Protein AF-A0A284VUC9-F1 (afdb_monomer_lite)

Secondary structure (DSSP, 8-state):
-EEEEETTTSHHHHHHHHHHHHTT-EEEEE-TT--HHHHHHTT-EE-SSHHHHHHHHH-

InterPro domains:
  IPR036291 NAD(P)-binding domain superfamily [SSF51735] (1-49)

Foldseek 3Di:
DE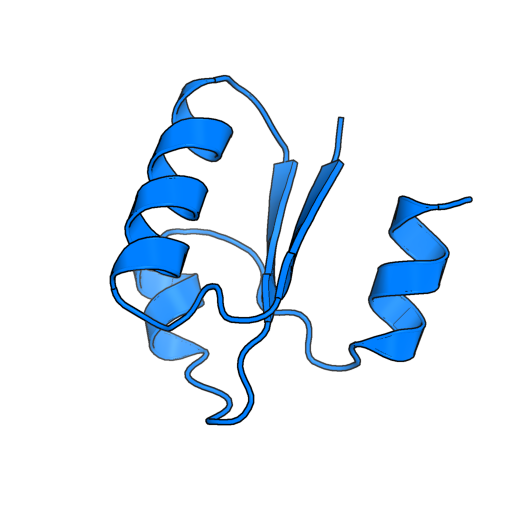DEAEQLQDPVNVVVLLVVVVVVHQYEYEYPVPPVVSCVVSVHHYDPDPVVVVVVVVD

Structure (mmCIF, N/CA/C/O backbone):
data_AF-A0A284VUC9-F1
#
_entry.id   AF-A0A284VUC9-F1
#
loop_
_atom_site.group_PDB
_atom_site.id
_atom_site.type_symbol
_atom_site.label_atom_id
_atom_site.label_alt_id
_atom_site.label_comp_id
_atom_site.label_asym_id
_atom_site.label_entity_id
_atom_site.label_seq_id
_atom_site.pdbx_PDB_ins_code
_atom_site.Cartn_x
_atom_site.Cartn_y
_atom_site.Cartn_z
_atom_site.occupancy
_atom_site.B_iso_or_equiv
_atom_site.auth_seq_id
_atom_site.auth_comp_id
_atom_site.auth_asym_id
_atom_site.auth_atom_id
_atom_site.pdbx_PDB_model_num
ATOM 1 N N . MET A 1 1 ? -9.961 2.840 11.076 1.00 90.12 1 MET A N 1
ATOM 2 C CA . MET A 1 1 ? -10.188 3.634 9.846 1.00 90.12 1 MET A CA 1
ATOM 3 C C . MET A 1 1 ? -9.149 3.208 8.820 1.00 90.12 1 MET A C 1
ATOM 5 O O . MET A 1 1 ? -8.001 3.023 9.216 1.00 90.12 1 MET A O 1
ATOM 9 N N . LYS A 1 2 ? -9.537 3.004 7.558 1.00 94.75 2 LYS A N 1
ATOM 10 C CA . LYS A 1 2 ? -8.635 2.541 6.496 1.00 94.75 2 LYS A CA 1
ATOM 11 C C . LYS A 1 2 ? -8.214 3.704 5.597 1.00 94.75 2 LYS A C 1
ATOM 13 O O . LYS A 1 2 ? -9.044 4.554 5.291 1.00 94.75 2 LYS A O 1
ATOM 18 N N . ILE A 1 3 ? -6.949 3.733 5.184 1.00 97.00 3 ILE A N 1
ATOM 19 C CA . ILE A 1 3 ? -6.406 4.728 4.250 1.00 97.00 3 ILE A CA 1
ATOM 20 C C . ILE A 1 3 ? -5.791 3.999 3.060 1.00 97.00 3 ILE A C 1
ATOM 22 O O . ILE A 1 3 ? -4.942 3.129 3.235 1.00 97.00 3 ILE A O 1
ATOM 26 N N . LEU A 1 4 ? -6.197 4.382 1.850 1.00 97.88 4 LEU A N 1
ATOM 27 C CA . LEU A 1 4 ? -5.553 3.965 0.607 1.00 97.88 4 LEU A CA 1
ATOM 28 C C . LEU A 1 4 ? -4.687 5.109 0.074 1.00 97.88 4 LEU A C 1
ATOM 30 O O 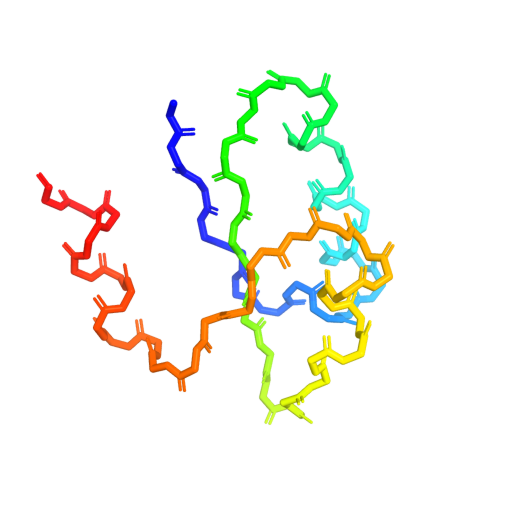. LEU A 1 4 ? -5.205 6.173 -0.258 1.00 97.88 4 LEU A O 1
ATOM 34 N N . ILE A 1 5 ? -3.378 4.882 -0.038 1.00 97.62 5 ILE A N 1
ATOM 35 C CA . ILE A 1 5 ? -2.427 5.856 -0.585 1.00 97.62 5 ILE A CA 1
ATOM 36 C C . ILE A 1 5 ? -2.084 5.475 -2.026 1.00 97.62 5 ILE A C 1
ATOM 38 O O . ILE A 1 5 ? -1.352 4.515 -2.286 1.00 97.62 5 ILE A O 1
ATOM 42 N N . ILE A 1 6 ? -2.590 6.261 -2.975 1.00 96.75 6 ILE A N 1
ATOM 43 C CA . ILE A 1 6 ? -2.240 6.161 -4.395 1.00 96.75 6 ILE A CA 1
ATOM 44 C C . ILE A 1 6 ? -0.895 6.865 -4.604 1.00 96.75 6 ILE A C 1
ATOM 46 O O . ILE A 1 6 ? -0.740 8.033 -4.262 1.00 96.75 6 ILE A O 1
ATOM 50 N N . GLY A 1 7 ? 0.090 6.145 -5.144 1.00 96.31 7 GLY A N 1
ATOM 51 C CA . GLY A 1 7 ? 1.474 6.623 -5.226 1.00 96.31 7 GLY A CA 1
ATOM 52 C C . GLY A 1 7 ? 2.303 6.337 -3.967 1.00 96.31 7 GLY A C 1
ATOM 53 O O . GLY A 1 7 ? 3.394 6.885 -3.820 1.00 96.31 7 GLY A O 1
ATOM 54 N N . GLY A 1 8 ? 1.834 5.449 -3.081 1.00 96.69 8 GLY A N 1
ATOM 55 C CA . GLY A 1 8 ? 2.494 5.113 -1.811 1.00 96.69 8 GLY A CA 1
ATOM 56 C C . GLY A 1 8 ? 3.905 4.520 -1.942 1.00 96.69 8 GLY A C 1
ATOM 57 O O . GLY A 1 8 ? 4.644 4.459 -0.968 1.00 96.69 8 GLY A O 1
ATOM 58 N N . THR A 1 9 ? 4.316 4.118 -3.148 1.00 96.50 9 THR A N 1
ATOM 59 C CA . THR A 1 9 ? 5.659 3.587 -3.432 1.00 96.50 9 THR A CA 1
ATOM 60 C C . THR A 1 9 ? 6.729 4.671 -3.640 1.00 96.50 9 THR A C 1
ATOM 62 O O . THR A 1 9 ? 7.925 4.370 -3.571 1.00 96.50 9 THR A O 1
ATOM 65 N N . GLY A 1 10 ? 6.335 5.915 -3.939 1.00 96.44 10 GLY A N 1
ATOM 66 C CA . GLY A 1 10 ? 7.255 7.056 -4.076 1.00 96.44 10 GLY A CA 1
ATOM 67 C C . GLY A 1 10 ? 7.679 7.619 -2.717 1.00 96.44 10 GLY A C 1
ATOM 68 O O . GLY A 1 10 ? 7.007 7.360 -1.728 1.00 96.44 10 GLY A O 1
ATOM 69 N N . GLU A 1 11 ? 8.760 8.402 -2.652 1.00 96.31 11 GLU A N 1
ATOM 70 C CA . GLU A 1 11 ? 9.340 8.895 -1.384 1.00 96.31 11 GLU A CA 1
ATOM 71 C C . GLU A 1 11 ? 8.308 9.549 -0.453 1.00 96.31 11 GLU A C 1
ATOM 73 O O . GLU A 1 11 ? 8.128 9.113 0.684 1.00 96.31 11 GLU A O 1
ATOM 78 N N . THR A 1 12 ? 7.550 10.525 -0.958 1.00 97.00 12 THR A N 1
ATOM 79 C CA . THR A 1 12 ? 6.479 11.185 -0.196 1.00 97.00 12 THR A CA 1
ATOM 80 C C . THR A 1 12 ? 5.380 10.206 0.225 1.00 97.00 12 THR A C 1
ATOM 82 O O . THR A 1 12 ? 4.869 10.278 1.340 1.00 97.00 12 THR A O 1
ATOM 85 N N . GLY A 1 13 ? 5.031 9.259 -0.647 1.00 97.38 13 GLY A N 1
ATOM 86 C CA . GLY A 1 13 ? 4.038 8.228 -0.359 1.00 97.38 13 GLY A CA 1
ATOM 87 C C . GLY A 1 13 ? 4.467 7.300 0.778 1.00 97.38 13 GLY A C 1
ATOM 88 O O . GLY A 1 13 ? 3.649 6.981 1.642 1.00 97.38 13 GLY A O 1
ATOM 89 N N . ARG A 1 14 ? 5.752 6.923 0.828 1.00 97.81 14 ARG A N 1
ATOM 90 C CA . ARG A 1 14 ? 6.318 6.115 1.920 1.00 97.81 14 ARG A CA 1
ATOM 91 C C . ARG A 1 14 ? 6.251 6.867 3.244 1.00 97.81 14 ARG A C 1
ATOM 93 O O . ARG A 1 14 ? 5.754 6.315 4.219 1.00 97.81 14 ARG A O 1
ATOM 100 N N . TRP A 1 15 ? 6.631 8.146 3.245 1.00 98.38 15 TRP A N 1
ATOM 101 C CA . TRP A 1 15 ? 6.546 8.991 4.437 1.00 98.38 15 TRP A CA 1
ATOM 102 C C . TRP A 1 15 ? 5.113 9.072 4.985 1.00 98.38 15 TRP A C 1
ATOM 104 O O . TRP A 1 15 ? 4.888 8.841 6.172 1.00 98.38 15 TRP A O 1
ATOM 114 N N . PHE A 1 16 ? 4.116 9.316 4.122 1.00 98.50 16 PHE A N 1
ATOM 115 C CA . PHE A 1 16 ? 2.711 9.318 4.547 1.00 98.50 16 PHE A CA 1
ATOM 116 C C . PHE A 1 16 ? 2.243 7.946 5.037 1.00 98.50 16 PHE A C 1
ATOM 118 O O . PHE A 1 16 ? 1.467 7.869 5.989 1.00 98.50 16 PHE A O 1
ATOM 125 N N . THR A 1 17 ? 2.721 6.866 4.418 1.00 98.25 17 THR A N 1
ATOM 126 C CA . THR A 1 17 ? 2.402 5.497 4.842 1.00 98.25 17 THR A CA 1
ATOM 127 C C . THR A 1 17 ? 2.840 5.259 6.282 1.00 98.25 17 THR A C 1
ATOM 129 O O . THR A 1 17 ? 2.029 4.826 7.101 1.00 98.25 17 THR A O 1
ATOM 132 N N . GLU A 1 18 ? 4.088 5.593 6.612 1.00 98.12 18 GLU A N 1
ATOM 133 C CA . GLU A 1 18 ? 4.612 5.470 7.974 1.00 98.12 18 GLU A CA 1
ATOM 134 C C . GLU A 1 18 ? 3.890 6.398 8.947 1.00 98.12 18 GLU A C 1
ATOM 136 O O . GLU A 1 18 ? 3.490 5.959 10.026 1.00 98.12 18 GLU A O 1
ATOM 141 N N . PHE A 1 19 ? 3.658 7.655 8.554 1.00 98.44 19 PHE A N 1
ATOM 142 C CA . PHE A 1 19 ? 2.933 8.621 9.372 1.00 98.44 19 PHE A CA 1
ATOM 143 C C . PHE A 1 19 ? 1.566 8.068 9.787 1.00 98.44 19 PHE A C 1
ATOM 145 O O . PHE A 1 19 ? 1.297 7.933 10.978 1.00 98.44 19 PHE A O 1
ATOM 152 N N . TYR A 1 20 ? 0.716 7.674 8.837 1.00 98.25 20 TYR A N 1
ATOM 153 C CA . TYR A 1 20 ? -0.626 7.191 9.164 1.00 98.25 20 TYR A CA 1
ATOM 154 C C . TYR A 1 20 ? -0.612 5.844 9.890 1.00 98.25 20 TYR A C 1
ATOM 156 O O . TYR A 1 20 ? -1.385 5.649 10.829 1.00 98.25 20 TYR A O 1
ATOM 164 N N . LYS A 1 21 ? 0.296 4.931 9.536 1.00 97.75 21 LYS A N 1
ATOM 165 C CA . LYS A 1 21 ? 0.442 3.659 10.253 1.00 97.75 21 LYS A CA 1
ATOM 166 C C . LYS A 1 21 ? 0.782 3.889 11.730 1.00 97.75 21 LYS A C 1
ATOM 168 O O . LYS A 1 21 ? 0.145 3.301 12.602 1.00 97.75 21 LYS A O 1
ATOM 173 N N . ASN A 1 22 ? 1.705 4.807 12.020 1.00 97.88 22 ASN A N 1
ATOM 174 C CA . ASN A 1 22 ? 2.097 5.162 13.389 1.00 97.88 22 ASN A CA 1
ATOM 175 C C . ASN A 1 22 ? 0.983 5.870 14.180 1.00 97.88 22 ASN A C 1
ATOM 177 O O . ASN A 1 22 ? 1.026 5.890 15.407 1.00 97.88 22 ASN A O 1
ATOM 181 N N . HIS A 1 23 ? -0.036 6.400 13.500 1.00 97.94 23 HIS A N 1
ATOM 182 C CA . HIS A 1 23 ? -1.233 6.978 14.118 1.00 97.94 23 HIS A CA 1
ATOM 183 C C . HIS A 1 23 ? -2.409 5.983 14.201 1.00 97.94 23 HIS A C 1
ATOM 185 O O . HIS A 1 23 ? -3.539 6.383 14.478 1.00 97.94 23 HIS A O 1
ATOM 191 N N . GLY A 1 24 ? -2.164 4.685 13.980 1.00 97.31 24 GLY A N 1
ATOM 192 C CA . GLY A 1 24 ? -3.149 3.620 14.192 1.00 97.31 24 GLY A CA 1
ATOM 193 C C . GLY A 1 24 ? -4.120 3.391 13.031 1.00 97.31 24 GLY A C 1
ATOM 194 O O . GLY A 1 24 ? -5.158 2.751 13.215 1.00 97.31 24 GLY A O 1
ATOM 195 N N . PHE A 1 25 ? -3.815 3.904 11.838 1.00 97.88 25 PHE A N 1
ATOM 196 C CA . PHE A 1 25 ? -4.617 3.643 10.643 1.00 97.88 25 PHE A CA 1
ATOM 197 C C . PHE A 1 25 ? -4.226 2.316 9.980 1.00 97.88 25 PHE A C 1
ATOM 199 O O . PHE A 1 25 ? -3.054 1.942 9.943 1.00 97.88 25 PHE A O 1
ATOM 206 N N . ASP A 1 26 ? -5.215 1.630 9.401 1.00 97.06 26 ASP A N 1
ATOM 207 C CA . ASP A 1 26 ? -4.979 0.495 8.502 1.00 97.06 26 ASP A CA 1
ATOM 208 C C . ASP A 1 26 ? -4.626 1.049 7.118 1.00 97.06 26 ASP A C 1
ATOM 210 O O . ASP A 1 26 ? -5.500 1.523 6.384 1.00 97.06 26 ASP A O 1
ATOM 214 N N . VAL A 1 27 ? -3.332 1.084 6.806 1.00 98.19 27 VAL A N 1
ATOM 215 C CA . VAL A 1 27 ? -2.825 1.689 5.573 1.00 98.19 27 VAL A CA 1
ATOM 216 C C . VAL A 1 27 ? -2.640 0.628 4.492 1.00 98.19 27 VAL A C 1
ATOM 218 O O . VAL A 1 27 ? -2.004 -0.406 4.697 1.00 98.19 27 VAL A O 1
ATOM 221 N N . ILE A 1 28 ? -3.165 0.925 3.308 1.00 98.12 28 ILE A N 1
ATOM 222 C CA . ILE A 1 28 ? -2.968 0.179 2.067 1.00 98.12 28 ILE A CA 1
ATOM 223 C C . ILE A 1 28 ? -2.315 1.127 1.066 1.00 98.12 28 ILE A C 1
ATOM 225 O O . ILE A 1 28 ? -2.695 2.294 0.975 1.00 98.12 28 ILE A O 1
ATOM 229 N N . ILE A 1 29 ? -1.351 0.641 0.290 1.00 98.19 29 ILE A N 1
ATOM 230 C CA . ILE A 1 29 ? -0.676 1.455 -0.725 1.00 98.19 29 ILE A CA 1
ATOM 231 C C . ILE A 1 29 ? -0.874 0.900 -2.129 1.00 98.19 29 ILE A C 1
ATOM 233 O O . ILE A 1 29 ? -1.018 -0.303 -2.328 1.00 98.19 29 ILE A O 1
ATOM 237 N N . TRP A 1 30 ? -0.821 1.785 -3.116 1.00 98.12 30 TRP A N 1
ATOM 238 C CA . TRP A 1 30 ? -0.796 1.448 -4.534 1.00 98.12 30 TRP A CA 1
ATOM 239 C C . TRP A 1 30 ? 0.309 2.233 -5.248 1.00 98.12 30 TRP A C 1
ATOM 241 O O . TRP A 1 30 ? 0.622 3.362 -4.865 1.00 98.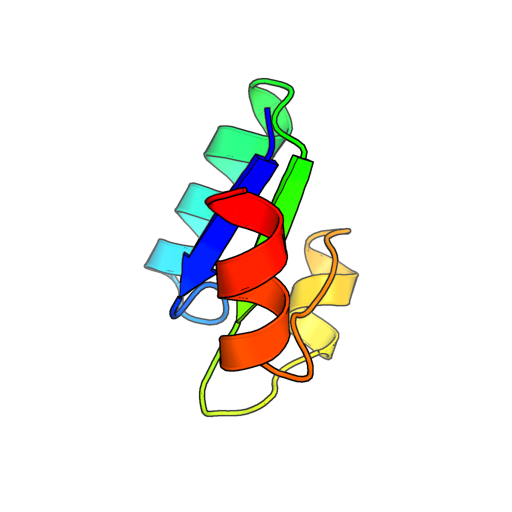12 30 TRP A O 1
ATOM 251 N N . GLY A 1 31 ? 0.867 1.679 -6.325 1.00 95.62 31 GLY A N 1
ATOM 252 C CA . GLY A 1 31 ? 1.819 2.381 -7.186 1.00 95.62 31 GLY A CA 1
ATOM 253 C C . GLY A 1 31 ? 1.867 1.809 -8.601 1.00 95.62 31 GLY A C 1
ATOM 254 O O . GLY A 1 31 ? 1.828 0.592 -8.786 1.00 95.62 31 GLY A O 1
ATOM 255 N N . ILE A 1 32 ? 2.008 2.685 -9.603 1.00 93.69 32 ILE A N 1
ATOM 256 C CA . ILE A 1 32 ? 2.022 2.313 -11.031 1.00 93.69 32 ILE A CA 1
ATOM 257 C C . ILE A 1 32 ? 3.134 1.314 -11.388 1.00 93.69 32 ILE A C 1
ATOM 259 O O . ILE A 1 32 ? 2.964 0.465 -12.256 1.00 93.69 32 ILE A O 1
ATOM 263 N N . ASN A 1 33 ? 4.260 1.377 -10.677 1.00 90.50 33 ASN A N 1
ATOM 264 C CA . ASN A 1 33 ? 5.419 0.507 -10.873 1.00 90.50 33 ASN A CA 1
ATOM 265 C C . ASN A 1 33 ? 5.298 -0.855 -10.162 1.00 90.50 33 ASN A C 1
ATOM 267 O O . ASN A 1 33 ? 6.244 -1.636 -10.205 1.00 90.50 33 ASN A O 1
ATOM 271 N N . LYS A 1 34 ? 4.162 -1.140 -9.502 1.00 92.06 34 LYS A N 1
ATOM 272 C CA . LYS A 1 34 ? 3.866 -2.415 -8.824 1.00 92.06 34 LYS A CA 1
ATOM 273 C C . LYS A 1 34 ? 4.959 -2.879 -7.850 1.00 92.06 34 LYS A C 1
ATOM 275 O O . LYS A 1 34 ? 5.177 -4.078 -7.685 1.00 92.06 34 LYS A O 1
ATOM 280 N N . ARG A 1 35 ? 5.638 -1.935 -7.189 1.00 94.56 35 ARG A N 1
ATOM 281 C CA . ARG A 1 35 ? 6.697 -2.205 -6.203 1.00 94.56 35 ARG A CA 1
ATOM 282 C C . ARG A 1 35 ? 6.130 -2.759 -4.891 1.00 94.56 35 ARG A C 1
ATOM 284 O O . ARG A 1 35 ? 6.041 -2.060 -3.883 1.00 94.56 35 ARG A O 1
ATOM 291 N N . LYS A 1 36 ? 5.707 -4.025 -4.925 1.00 97.00 36 LYS A N 1
ATOM 292 C CA . LYS A 1 36 ? 5.188 -4.772 -3.766 1.00 97.00 36 LYS A CA 1
ATOM 293 C C . LYS A 1 36 ? 6.238 -4.966 -2.675 1.00 97.00 36 LYS A C 1
ATOM 295 O O . LYS A 1 36 ? 5.881 -5.047 -1.507 1.00 97.00 36 LYS A O 1
ATOM 300 N N . ASP A 1 37 ? 7.508 -4.999 -3.062 1.00 97.81 37 ASP A N 1
ATOM 301 C CA . ASP A 1 37 ? 8.653 -5.007 -2.155 1.00 97.81 37 ASP A CA 1
ATOM 302 C C . ASP A 1 37 ? 8.605 -3.821 -1.183 1.00 97.81 37 ASP A C 1
ATOM 304 O O . ASP A 1 37 ? 8.768 -4.018 0.014 1.00 97.81 37 ASP A O 1
ATOM 308 N N . ILE A 1 38 ? 8.232 -2.625 -1.651 1.00 97.44 38 ILE A N 1
ATOM 309 C CA . ILE A 1 38 ? 8.098 -1.444 -0.783 1.00 97.44 38 ILE A CA 1
ATOM 310 C C . ILE A 1 38 ? 6.939 -1.612 0.206 1.00 97.44 38 ILE A C 1
ATOM 312 O O . ILE A 1 38 ? 7.059 -1.242 1.369 1.00 97.44 38 ILE A O 1
ATOM 316 N N . ALA A 1 39 ? 5.807 -2.178 -0.225 1.00 97.62 39 ALA A N 1
ATOM 317 C CA . ALA A 1 39 ? 4.697 -2.451 0.691 1.00 97.62 39 ALA A CA 1
ATOM 318 C C . ALA A 1 39 ? 5.104 -3.456 1.778 1.00 97.62 39 ALA A C 1
ATOM 320 O O . ALA A 1 39 ? 4.753 -3.281 2.943 1.00 97.62 39 ALA A O 1
ATOM 321 N N . GLN A 1 40 ? 5.884 -4.473 1.400 1.00 98.00 40 GLN A N 1
ATOM 322 C CA . GLN A 1 40 ? 6.436 -5.452 2.329 1.00 98.00 40 GLN A CA 1
ATOM 323 C C . GLN A 1 40 ? 7.419 -4.806 3.316 1.00 98.00 40 GLN A C 1
ATOM 325 O O . GLN A 1 40 ? 7.287 -5.036 4.515 1.00 98.00 40 GLN A O 1
ATOM 330 N N . GLU A 1 41 ? 8.352 -3.973 2.841 1.00 97.94 41 GLU A N 1
ATOM 331 C CA . GLU A 1 41 ? 9.297 -3.214 3.678 1.00 97.94 41 GLU A CA 1
ATOM 332 C C . GLU A 1 41 ? 8.569 -2.323 4.692 1.00 97.94 41 GLU A C 1
ATOM 334 O O . GLU A 1 41 ? 8.899 -2.317 5.876 1.00 97.94 41 GLU A O 1
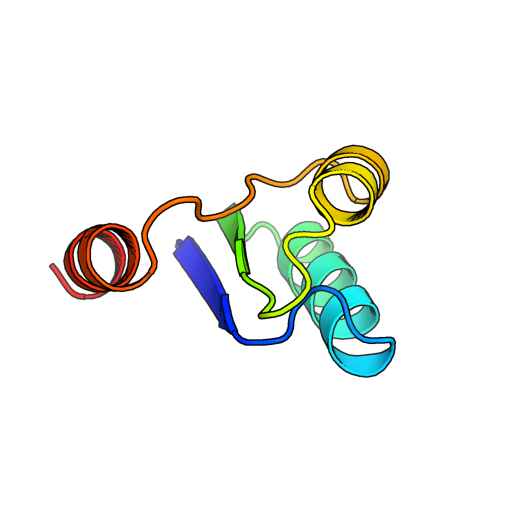ATOM 339 N N . LEU A 1 42 ? 7.527 -1.619 4.246 1.00 97.44 42 LEU A N 1
ATOM 340 C CA . LEU A 1 42 ? 6.703 -0.759 5.097 1.00 97.44 42 LEU A CA 1
ATOM 341 C C . LEU A 1 42 ? 5.738 -1.552 5.993 1.00 97.44 42 LEU A C 1
ATOM 343 O O . LEU A 1 42 ? 5.091 -0.980 6.876 1.00 97.44 42 LEU A O 1
ATOM 347 N N . GLY A 1 43 ? 5.620 -2.868 5.790 1.00 97.81 43 GLY A N 1
ATOM 348 C CA . GLY A 1 43 ? 4.706 -3.746 6.513 1.00 97.81 43 GLY A CA 1
ATOM 349 C C . GLY A 1 43 ? 3.248 -3.319 6.357 1.00 97.81 43 GLY A C 1
ATOM 350 O O . GLY A 1 43 ? 2.551 -3.162 7.363 1.00 97.81 43 GLY A O 1
ATOM 351 N N . VAL A 1 44 ? 2.823 -3.060 5.121 1.00 97.94 44 VAL A N 1
ATOM 352 C CA . VAL A 1 44 ? 1.457 -2.675 4.737 1.00 97.94 44 VAL A CA 1
ATOM 353 C C . VAL A 1 44 ? 0.984 -3.500 3.543 1.00 97.94 44 VAL A C 1
ATOM 355 O O . VAL A 1 44 ? 1.775 -4.113 2.825 1.00 97.94 44 VAL A O 1
ATOM 358 N N . LYS A 1 45 ? -0.327 -3.516 3.296 1.00 97.69 45 LYS A N 1
ATOM 359 C CA . LYS A 1 45 ? -0.888 -4.210 2.133 1.00 97.69 45 LYS A CA 1
ATOM 360 C C . LYS A 1 45 ? -0.645 -3.399 0.855 1.00 97.69 45 LYS A C 1
ATOM 362 O O . LYS A 1 45 ? -0.877 -2.191 0.824 1.00 97.69 45 LYS A O 1
ATOM 367 N N . PHE A 1 46 ? -0.258 -4.080 -0.223 1.00 98.06 46 PHE A N 1
ATOM 368 C CA . PHE A 1 46 ? -0.299 -3.520 -1.574 1.00 98.06 46 PHE A CA 1
ATOM 369 C C . PHE A 1 46 ? -1.674 -3.771 -2.213 1.00 98.06 46 PHE A C 1
ATOM 371 O O . PHE A 1 46 ? -2.203 -4.882 -2.152 1.00 98.06 46 PHE A O 1
ATOM 378 N N . ALA A 1 47 ? -2.258 -2.754 -2.837 1.00 97.50 47 ALA A N 1
ATOM 379 C CA . ALA A 1 47 ? -3.477 -2.877 -3.625 1.00 97.50 47 ALA A CA 1
ATOM 380 C C . ALA A 1 47 ? -3.147 -3.426 -5.022 1.00 97.50 47 ALA A C 1
ATOM 382 O O . ALA A 1 47 ? -2.621 -2.714 -5.870 1.00 97.50 47 ALA A O 1
ATOM 383 N N . ASP A 1 48 ? -3.447 -4.698 -5.274 1.00 94.94 48 ASP A N 1
ATOM 384 C CA . ASP A 1 48 ? -3.239 -5.320 -6.591 1.00 94.94 48 ASP A CA 1
ATOM 385 C C . ASP A 1 48 ? -4.222 -4.829 -7.665 1.00 94.94 48 ASP A C 1
ATOM 387 O O . ASP A 1 48 ? -3.867 -4.720 -8.838 1.00 94.94 48 ASP A O 1
ATOM 391 N N . ASP A 1 49 ? -5.438 -4.496 -7.240 1.00 95.19 49 ASP A N 1
ATOM 392 C CA . ASP A 1 49 ? -6.510 -3.943 -8.060 1.00 95.19 49 ASP A CA 1
ATOM 393 C C . ASP A 1 49 ? -6.999 -2.654 -7.390 1.00 95.19 49 ASP A C 1
ATOM 395 O O . ASP A 1 49 ? -7.576 -2.680 -6.298 1.00 95.19 49 ASP A O 1
ATOM 399 N N . LEU A 1 50 ? -6.703 -1.521 -8.028 1.00 94.44 50 LEU A N 1
ATOM 400 C CA . LEU A 1 50 ? -6.991 -0.202 -7.479 1.00 94.44 50 LEU A CA 1
ATOM 401 C C . LEU A 1 50 ? -8.499 0.050 -7.383 1.00 94.44 50 LEU A C 1
ATOM 403 O O . LEU A 1 50 ? -8.975 0.477 -6.333 1.00 94.44 50 LEU A O 1
ATOM 407 N N . ASP A 1 51 ? -9.248 -0.248 -8.443 1.00 94.56 51 ASP A N 1
ATOM 408 C CA . ASP A 1 51 ? -10.693 -0.025 -8.510 1.00 94.56 51 ASP A CA 1
ATOM 409 C C . ASP A 1 51 ? -11.435 -0.851 -7.458 1.00 94.56 51 ASP A C 1
ATOM 411 O O . ASP A 1 51 ? -12.328 -0.355 -6.761 1.00 94.56 51 ASP A O 1
ATOM 415 N N . SER A 1 52 ? -11.037 -2.114 -7.303 1.00 95.31 52 SER A N 1
ATOM 416 C CA . SER A 1 52 ? -11.592 -2.996 -6.280 1.00 95.31 52 SER A CA 1
ATOM 417 C C . SER A 1 52 ? -11.274 -2.517 -4.863 1.00 95.31 52 SER A C 1
ATOM 419 O O . SER A 1 52 ? -12.126 -2.634 -3.982 1.00 95.31 52 SER A O 1
ATOM 421 N N . GLU A 1 53 ? -10.075 -1.985 -4.602 1.00 94.88 53 GLU A N 1
ATOM 422 C CA . GLU A 1 53 ? -9.727 -1.466 -3.272 1.00 94.88 53 GLU A CA 1
ATOM 423 C C . GLU A 1 53 ? -10.401 -0.121 -2.968 1.00 94.88 53 GLU A C 1
ATOM 425 O O . GLU A 1 53 ? -10.863 0.057 -1.844 1.00 94.88 53 GLU A O 1
ATOM 430 N N . ILE A 1 54 ? -10.560 0.780 -3.946 1.00 94.00 54 ILE A N 1
ATOM 431 C CA . ILE A 1 54 ? -11.305 2.042 -3.771 1.00 94.00 54 ILE A CA 1
ATOM 432 C C . ILE A 1 54 ? -12.738 1.760 -3.299 1.00 94.00 54 ILE A C 1
ATOM 434 O O . ILE A 1 54 ? -13.202 2.359 -2.327 1.00 94.00 54 ILE A O 1
ATOM 438 N N . LYS A 1 55 ? -13.421 0.792 -3.925 1.00 93.81 55 LYS A N 1
ATOM 439 C CA . LYS A 1 55 ? -14.784 0.391 -3.535 1.00 93.81 55 LYS A CA 1
ATOM 440 C C . LYS A 1 55 ? -14.875 -0.086 -2.083 1.00 93.81 55 LYS A C 1
ATOM 442 O O . LYS A 1 55 ? -15.890 0.155 -1.449 1.00 93.81 55 LYS A O 1
ATOM 447 N N . LYS A 1 56 ? -13.829 -0.729 -1.552 1.00 90.69 56 LYS A N 1
ATOM 448 C CA . LYS A 1 56 ? -13.778 -1.230 -0.162 1.00 90.69 56 LYS A CA 1
ATOM 449 C C . LYS A 1 56 ? -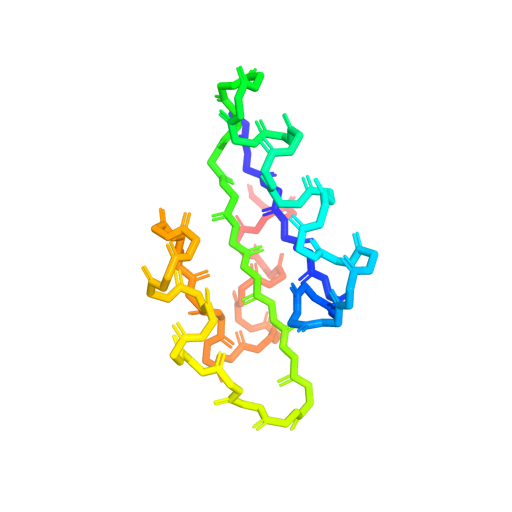13.464 -0.152 0.877 1.00 90.69 56 LYS A C 1
ATOM 451 O O . LYS A 1 56 ? -13.532 -0.436 2.067 1.00 90.69 56 LYS A O 1
ATOM 456 N N . VAL A 1 57 ? -12.984 1.013 0.445 1.00 84.44 57 VAL A N 1
ATOM 457 C CA . VAL A 1 57 ? -12.623 2.123 1.342 1.00 84.44 57 VAL A CA 1
ATOM 458 C C . VAL A 1 57 ? -13.759 3.138 1.445 1.00 84.44 57 VAL A C 1
ATOM 460 O O . VAL A 1 57 ? -13.909 3.769 2.485 1.00 84.44 57 VAL A O 1
ATOM 463 N N . ILE A 1 58 ? -14.540 3.305 0.375 1.00 76.25 58 ILE A N 1
ATOM 464 C CA . ILE A 1 58 ? -15.637 4.282 0.305 1.00 76.25 58 ILE A CA 1
ATOM 465 C C . ILE A 1 58 ? -16.966 3.712 0.835 1.00 76.25 58 ILE A C 1
ATOM 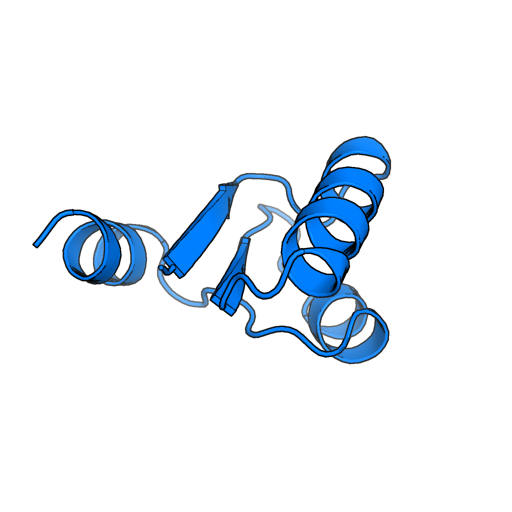467 O O . ILE A 1 58 ? -17.796 4.483 1.315 1.00 76.25 58 ILE A O 1
ATOM 471 N N . LEU A 1 59 ? -17.172 2.395 0.735 1.00 57.38 59 LEU A N 1
ATOM 472 C CA . LEU A 1 59 ? -18.363 1.679 1.214 1.00 57.38 59 LEU A CA 1
ATOM 473 C C . LEU A 1 59 ? -18.094 1.016 2.566 1.00 57.38 59 LEU A C 1
ATOM 475 O O . LEU A 1 59 ? -19.026 1.014 3.399 1.00 57.38 59 LEU A O 1
#

Organism: NCBI:txid1392998

pLDDT: mean 95.28, std 6.16, range [57.38, 98.5]

Radius of gyration: 10.32 Å; chains: 1; bounding box: 28×17×25 Å

Sequence (59 aa):
MKILIIGGTGETGRWFTEFYKNHGFDVIIWGINKRKDIAQELGVKFADDLDSEIKKVIL